Protein AF-A0A5K0VH33-F1 (afdb_monomer_lite)

Structure (mmCIF, N/CA/C/O backbone):
data_AF-A0A5K0VH33-F1
#
_entry.id   AF-A0A5K0VH33-F1
#
loop_
_atom_site.group_PDB
_atom_site.id
_atom_site.type_symbol
_atom_site.label_atom_id
_atom_site.label_alt_id
_atom_site.label_comp_id
_atom_site.label_asym_id
_atom_site.label_entity_id
_atom_site.label_seq_id
_atom_site.pdbx_PDB_ins_code
_atom_site.Cartn_x
_atom_site.Cartn_y
_atom_site.Cartn_z
_atom_site.occupancy
_atom_site.B_iso_or_equiv
_atom_site.auth_seq_id
_atom_site.auth_comp_id
_atom_site.auth_asym_id
_atom_site.auth_atom_id
_atom_site.pdbx_PDB_model_num
ATOM 1 N N . MET A 1 1 ? 41.495 -23.642 51.216 1.00 47.28 1 MET A N 1
ATOM 2 C CA . MET A 1 1 ? 41.435 -23.215 49.798 1.00 47.28 1 MET A CA 1
ATOM 3 C C . MET A 1 1 ? 40.412 -24.066 49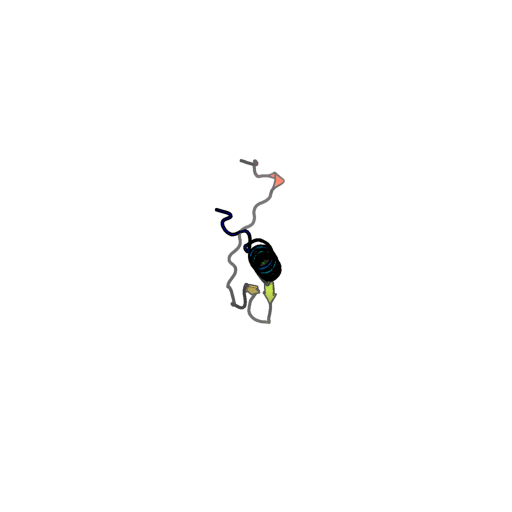.043 1.00 47.28 1 MET A C 1
ATOM 5 O O . MET A 1 1 ? 40.763 -25.156 48.626 1.00 47.28 1 MET A O 1
ATOM 9 N N . ARG A 1 2 ? 39.157 -23.621 48.890 1.00 46.94 2 ARG A N 1
ATOM 10 C CA . ARG A 1 2 ? 38.211 -24.116 47.865 1.00 46.94 2 ARG A CA 1
ATOM 11 C C . ARG A 1 2 ? 37.216 -22.994 47.588 1.00 46.94 2 ARG A C 1
ATOM 13 O O . ARG A 1 2 ? 36.332 -22.714 48.388 1.00 46.94 2 ARG A O 1
ATOM 20 N N . LYS A 1 3 ? 37.479 -22.267 46.507 1.00 52.34 3 LYS A N 1
ATOM 21 C CA . LYS A 1 3 ? 36.707 -21.117 46.048 1.00 52.34 3 LYS A CA 1
ATOM 22 C C . LYS A 1 3 ? 35.498 -21.649 45.267 1.00 52.34 3 LYS A C 1
ATOM 24 O O . LYS A 1 3 ? 35.680 -22.368 44.298 1.00 52.34 3 LYS A O 1
ATOM 29 N N . MET A 1 4 ? 34.303 -21.308 45.746 1.00 55.06 4 MET A N 1
ATOM 30 C CA . MET A 1 4 ? 33.201 -20.748 44.952 1.00 55.06 4 MET A CA 1
ATOM 31 C C . MET A 1 4 ? 32.865 -21.456 43.619 1.00 55.06 4 MET A C 1
ATOM 33 O O . MET A 1 4 ? 33.477 -21.180 42.595 1.00 55.06 4 MET A O 1
ATOM 37 N N . MET A 1 5 ? 31.806 -22.274 43.609 1.00 55.53 5 MET A N 1
ATOM 38 C CA . MET A 1 5 ? 31.071 -22.670 42.394 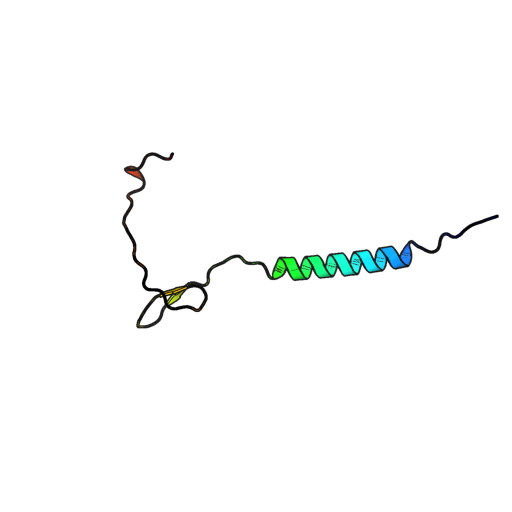1.00 55.53 5 MET A CA 1
ATOM 39 C C . MET A 1 5 ? 29.564 -22.599 42.683 1.00 55.53 5 MET A C 1
ATOM 41 O O . MET A 1 5 ? 28.890 -23.602 42.879 1.00 55.53 5 MET A O 1
ATOM 45 N N . MET A 1 6 ? 29.048 -21.373 42.758 1.00 56.50 6 MET A N 1
ATOM 46 C CA . MET A 1 6 ? 27.628 -21.055 42.957 1.00 56.50 6 MET A CA 1
ATOM 47 C C . MET A 1 6 ? 27.237 -20.012 41.898 1.00 56.50 6 MET A C 1
ATOM 49 O O . MET A 1 6 ? 27.036 -18.843 42.196 1.00 56.50 6 MET A O 1
ATOM 53 N N . GLY A 1 7 ? 27.262 -20.406 40.619 1.00 57.38 7 GLY A N 1
ATOM 54 C CA . GLY A 1 7 ? 27.011 -19.490 39.492 1.00 57.38 7 GLY A CA 1
ATOM 55 C C . GLY A 1 7 ? 26.274 -20.093 38.292 1.00 57.38 7 GLY A C 1
ATOM 56 O O . GLY A 1 7 ? 26.048 -19.392 37.315 1.00 57.38 7 GLY A O 1
ATOM 57 N N . SER A 1 8 ? 25.891 -21.374 38.336 1.00 59.50 8 SER A N 1
ATOM 58 C CA . SER A 1 8 ? 25.303 -22.074 37.178 1.00 59.50 8 SER A CA 1
ATOM 59 C C . SER A 1 8 ? 23.767 -21.987 37.124 1.00 59.50 8 SER A C 1
ATOM 61 O O . SER A 1 8 ? 23.181 -21.769 36.070 1.00 59.50 8 SER A O 1
ATOM 63 N N . ALA A 1 9 ? 23.081 -22.080 38.269 1.00 61.25 9 ALA A N 1
ATOM 64 C CA . ALA A 1 9 ? 21.614 -22.105 38.290 1.00 61.25 9 ALA A CA 1
ATOM 65 C C . ALA A 1 9 ? 20.975 -20.737 37.973 1.00 61.25 9 ALA A C 1
ATOM 67 O O . ALA A 1 9 ? 19.969 -20.665 37.269 1.00 61.25 9 ALA A O 1
ATOM 68 N N . SER A 1 10 ? 21.571 -19.641 38.457 1.00 69.62 10 SER A N 1
ATOM 69 C CA . SER A 1 10 ? 21.097 -18.280 38.177 1.00 69.62 10 SER A CA 1
ATOM 70 C C . SER A 1 10 ? 21.385 -17.853 36.740 1.00 69.62 10 SER A C 1
ATOM 72 O O . SER A 1 10 ? 20.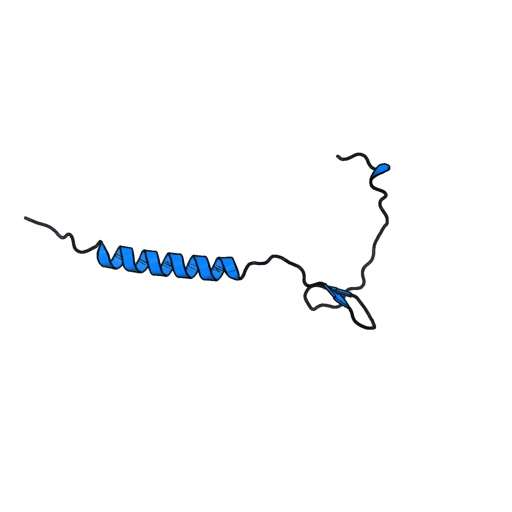557 -17.185 36.132 1.00 69.62 10 SER A O 1
ATOM 74 N N . THR A 1 11 ? 22.515 -18.277 36.168 1.00 75.12 11 THR A N 1
ATOM 75 C CA . THR A 1 11 ? 22.838 -18.012 34.760 1.00 75.12 11 THR A CA 1
ATOM 76 C C . THR A 1 11 ? 21.895 -18.769 33.829 1.00 75.12 11 THR A C 1
ATOM 78 O O . THR A 1 11 ? 21.367 -18.156 32.906 1.00 75.12 11 THR A O 1
ATOM 81 N N . LEU A 1 12 ? 21.580 -20.038 34.111 1.00 75.81 12 LEU A N 1
ATOM 82 C CA . LEU A 1 12 ? 20.619 -20.819 33.323 1.00 75.81 12 LEU A CA 1
ATOM 83 C C . LEU A 1 12 ? 19.210 -20.195 33.321 1.00 75.81 12 LEU A C 1
ATOM 85 O O . LEU A 1 12 ? 18.583 -20.094 32.269 1.00 75.81 12 LEU A O 1
ATOM 89 N N . SER A 1 13 ? 18.741 -19.721 34.480 1.00 82.31 13 SER A N 1
ATOM 90 C CA . SER A 1 13 ? 17.463 -19.005 34.601 1.00 82.31 13 SER A CA 1
ATOM 91 C C . SER A 1 13 ? 17.443 -17.725 33.755 1.00 82.31 13 SER A C 1
ATOM 93 O O . SER A 1 13 ? 16.530 -17.520 32.953 1.00 82.31 13 SER A O 1
ATOM 95 N N . SER A 1 14 ? 18.497 -16.908 33.839 1.00 83.44 14 SER A N 1
ATOM 96 C CA . SER A 1 14 ? 18.642 -15.698 33.019 1.00 83.44 14 SER A CA 1
ATOM 97 C C . SER A 1 14 ? 18.678 -15.998 31.516 1.00 83.44 14 SER A C 1
ATOM 99 O O . SER A 1 14 ? 18.103 -15.248 30.730 1.00 83.44 14 SER A O 1
ATOM 101 N N . PHE A 1 15 ? 19.308 -17.105 31.105 1.00 88.62 15 PHE A N 1
ATOM 102 C CA . PHE A 1 15 ? 19.336 -17.554 29.708 1.00 88.62 15 PHE A CA 1
ATOM 103 C C . PHE A 1 15 ? 17.944 -17.925 29.187 1.00 88.62 15 PHE A C 1
ATOM 105 O O . PHE A 1 15 ? 17.595 -17.553 28.068 1.00 88.62 15 PHE A O 1
ATOM 112 N N . ILE A 1 16 ? 17.135 -18.617 29.993 1.00 90.94 16 ILE A N 1
ATOM 113 C CA . ILE A 1 16 ? 15.758 -18.982 29.627 1.00 90.94 16 ILE A CA 1
ATOM 114 C C . ILE A 1 16 ? 14.889 -17.728 29.483 1.00 90.94 16 ILE A C 1
ATOM 116 O O . ILE A 1 16 ? 14.137 -17.611 28.517 1.00 90.94 16 ILE A O 1
ATOM 120 N N . VAL A 1 17 ? 15.026 -16.766 30.400 1.00 91.94 17 VAL A N 1
ATOM 121 C CA . VAL A 1 17 ? 14.303 -15.486 30.327 1.00 91.94 17 VAL A CA 1
ATOM 122 C C . VAL A 1 17 ? 14.703 -14.699 29.078 1.00 91.94 17 VAL A C 1
ATOM 124 O O . VAL A 1 17 ? 13.832 -14.192 28.372 1.00 91.94 17 VAL A O 1
ATOM 127 N N . LEU A 1 18 ? 15.999 -14.638 28.758 1.00 92.12 18 LEU A N 1
ATOM 128 C CA . LEU A 1 18 ? 16.485 -13.983 27.543 1.00 92.12 18 LEU A CA 1
ATOM 129 C C . LEU A 1 18 ? 15.941 -14.662 26.278 1.00 92.12 18 LEU A C 1
ATOM 131 O O . LEU A 1 18 ? 15.491 -13.978 25.360 1.00 92.12 18 LEU A O 1
ATOM 135 N N . LEU A 1 19 ? 15.940 -15.996 26.240 1.00 91.56 19 LEU A N 1
ATOM 136 C CA . LEU A 1 19 ? 15.417 -16.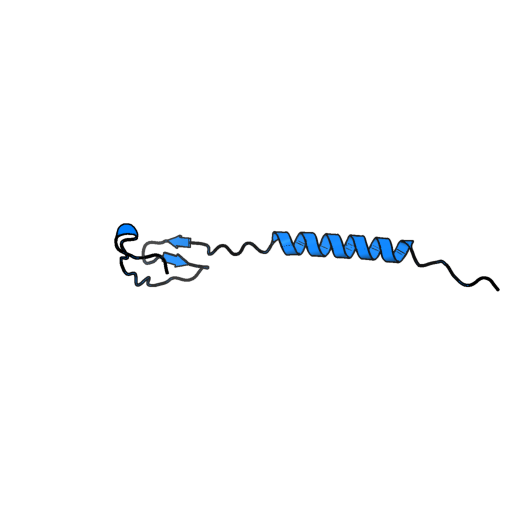767 25.112 1.00 91.56 19 LEU A CA 1
ATOM 137 C C . LEU A 1 19 ? 13.912 -16.538 24.918 1.00 91.56 19 LEU A C 1
ATOM 139 O O . LEU A 1 19 ? 13.464 -16.327 23.791 1.00 91.56 19 LEU A O 1
ATOM 143 N N . ALA A 1 20 ? 13.142 -16.514 26.008 1.00 90.88 20 ALA A N 1
ATOM 144 C CA . ALA A 1 20 ? 11.719 -16.194 25.970 1.00 90.88 20 ALA A CA 1
ATOM 145 C C . ALA A 1 20 ? 11.476 -14.772 25.435 1.00 90.88 20 ALA A C 1
ATOM 147 O O . ALA A 1 20 ? 10.612 -14.575 24.580 1.00 90.88 20 ALA A O 1
ATOM 148 N N . LEU A 1 21 ? 12.280 -13.794 25.868 1.00 89.50 21 LEU A N 1
ATOM 149 C CA . LEU A 1 21 ? 12.187 -12.411 25.395 1.00 89.50 21 LEU A CA 1
ATOM 150 C C . LEU A 1 21 ? 12.475 -12.298 23.885 1.00 89.50 21 LEU A C 1
ATOM 152 O O . LEU A 1 21 ? 11.757 -11.606 23.164 1.00 89.50 21 LEU A O 1
ATOM 156 N N . MET A 1 22 ? 13.491 -13.015 23.396 1.00 87.69 22 MET A N 1
ATOM 157 C CA . MET A 1 22 ? 13.842 -13.068 21.970 1.00 87.69 22 MET A CA 1
ATOM 158 C C . MET A 1 22 ? 12.742 -13.716 21.122 1.00 87.69 22 MET A C 1
ATOM 160 O O . MET A 1 22 ? 12.433 -13.226 20.034 1.00 87.69 22 MET A O 1
ATOM 164 N N . MET A 1 23 ? 12.114 -14.780 21.627 1.00 86.69 23 MET A N 1
ATOM 165 C CA . MET A 1 23 ? 11.021 -15.464 20.933 1.00 86.69 23 MET A CA 1
ATOM 166 C C . MET A 1 23 ? 9.782 -14.568 20.795 1.00 86.69 23 MET A C 1
ATOM 168 O O . MET A 1 23 ? 9.185 -14.506 19.721 1.00 86.69 23 MET A O 1
ATOM 172 N N . VAL A 1 24 ? 9.435 -13.822 21.850 1.00 85.69 24 VAL A N 1
ATOM 173 C CA . VAL A 1 24 ? 8.331 -12.847 21.821 1.00 85.69 24 VAL A CA 1
ATOM 174 C C . VAL A 1 24 ? 8.616 -11.724 20.823 1.00 85.69 24 VAL A C 1
ATOM 176 O O . VAL A 1 24 ? 7.737 -11.362 20.044 1.00 85.69 24 VAL A O 1
ATOM 179 N N . PHE A 1 25 ? 9.845 -11.202 20.789 1.00 80.81 25 PHE A N 1
ATOM 180 C CA . PHE A 1 25 ? 10.214 -10.125 19.869 1.00 80.81 25 PHE A CA 1
ATOM 181 C C . PHE A 1 25 ? 10.115 -10.560 18.397 1.00 80.81 25 PHE A C 1
ATOM 183 O O . PHE A 1 25 ? 9.492 -9.867 17.590 1.00 80.81 25 PHE A O 1
ATOM 190 N N . SER A 1 26 ? 10.632 -11.747 18.058 1.00 79.44 26 SER A N 1
ATOM 191 C CA . SER A 1 26 ? 10.596 -12.278 16.687 1.00 79.44 26 SER A CA 1
ATOM 192 C C . SER A 1 26 ? 9.179 -12.532 16.158 1.00 79.44 26 SER A C 1
ATOM 194 O O . SER A 1 26 ? 8.975 -12.507 14.947 1.00 79.44 26 SER A O 1
ATOM 196 N N . ALA A 1 27 ? 8.199 -12.779 17.032 1.00 72.31 27 ALA A N 1
ATOM 197 C CA . ALA A 1 27 ? 6.812 -13.005 16.623 1.00 72.31 27 ALA A CA 1
ATOM 198 C C . ALA A 1 27 ? 6.098 -11.713 16.174 1.00 72.31 27 ALA A C 1
ATOM 200 O O . ALA A 1 27 ? 5.100 -11.773 15.461 1.00 72.31 27 ALA A O 1
ATOM 201 N N . THR A 1 28 ? 6.607 -10.542 16.570 1.00 67.56 28 THR A N 1
ATOM 202 C CA . THR A 1 28 ? 5.982 -9.238 16.278 1.00 67.56 28 THR A CA 1
ATOM 203 C C . THR A 1 28 ? 6.482 -8.591 14.984 1.00 67.56 28 THR A C 1
ATOM 205 O O . THR A 1 28 ? 5.841 -7.683 14.457 1.00 67.56 28 THR A O 1
ATOM 208 N N . THR A 1 29 ? 7.594 -9.072 14.425 1.00 64.69 29 THR A N 1
ATOM 209 C CA . THR A 1 29 ? 8.230 -8.489 13.238 1.00 64.69 29 THR A CA 1
ATOM 210 C C . THR A 1 29 ? 7.707 -9.130 11.954 1.00 64.69 29 THR A C 1
ATOM 212 O O . THR A 1 29 ? 8.413 -9.885 11.288 1.00 64.69 29 THR A O 1
ATOM 215 N N . THR A 1 30 ? 6.462 -8.837 11.583 1.00 67.50 30 THR A N 1
ATOM 216 C CA . THR A 1 30 ? 6.000 -9.087 10.210 1.00 67.50 30 THR A CA 1
ATOM 217 C C . THR A 1 30 ? 6.156 -7.797 9.408 1.00 67.50 30 THR A C 1
ATOM 219 O O . THR A 1 30 ? 5.473 -6.808 9.649 1.00 67.50 30 THR A O 1
ATOM 222 N N . LEU A 1 31 ? 7.108 -7.779 8.470 1.00 70.06 31 LEU A N 1
ATOM 223 C CA . LEU A 1 31 ? 7.319 -6.662 7.540 1.00 70.06 31 LEU A CA 1
ATOM 224 C C . LEU A 1 31 ? 6.338 -6.789 6.367 1.00 70.06 31 LEU A C 1
ATOM 226 O O . LEU A 1 31 ? 6.730 -7.038 5.231 1.00 70.06 31 LEU A O 1
ATOM 230 N N . GLY A 1 32 ? 5.044 -6.714 6.663 1.00 73.56 32 GLY A N 1
ATOM 231 C CA . GLY A 1 32 ? 3.988 -6.711 5.660 1.00 73.56 32 GLY A CA 1
ATOM 232 C C . GLY A 1 32 ? 3.284 -5.369 5.683 1.00 73.56 32 GLY A C 1
ATOM 233 O O . GLY A 1 32 ? 2.723 -4.994 6.710 1.00 73.56 32 GLY A O 1
ATOM 234 N N . TRP A 1 33 ? 3.295 -4.653 4.561 1.00 80.50 33 TRP A N 1
ATOM 235 C CA . TRP A 1 33 ? 2.453 -3.471 4.442 1.00 80.50 33 TRP A CA 1
ATOM 236 C C . TRP A 1 33 ? 0.997 -3.903 4.355 1.00 80.50 33 TRP A C 1
ATOM 238 O O . TRP A 1 33 ? 0.618 -4.661 3.459 1.00 80.50 33 TRP A O 1
ATOM 248 N N . ASN A 1 34 ? 0.177 -3.443 5.299 1.00 90.31 34 ASN A N 1
ATOM 249 C CA . ASN A 1 34 ? -1.255 -3.707 5.249 1.00 90.31 34 ASN A CA 1
ATOM 250 C C . ASN A 1 34 ? -1.861 -2.848 4.137 1.00 90.31 34 ASN A C 1
ATOM 252 O O . ASN A 1 34 ? -1.763 -1.619 4.187 1.00 90.31 34 ASN A O 1
ATOM 256 N N . VAL A 1 35 ? -2.476 -3.496 3.149 1.00 93.88 35 VAL A N 1
ATOM 257 C CA . VAL A 1 35 ? -3.100 -2.830 2.005 1.00 93.88 35 VAL A CA 1
ATOM 258 C C . VAL A 1 35 ? -4.600 -3.066 2.051 1.00 93.88 35 VAL A C 1
ATOM 260 O O . VAL A 1 35 ? -5.076 -4.188 1.896 1.00 93.88 35 VAL A O 1
ATOM 263 N N . THR A 1 36 ? -5.350 -1.989 2.237 1.00 96.38 36 THR A N 1
ATOM 264 C CA . THR A 1 36 ? -6.813 -1.977 2.153 1.00 96.38 36 THR A CA 1
ATOM 265 C C . THR A 1 36 ? -7.268 -0.816 1.273 1.00 96.38 36 THR A C 1
ATOM 267 O O . THR A 1 36 ? -6.455 -0.104 0.677 1.00 96.38 36 THR A O 1
ATOM 270 N N . TYR A 1 37 ? -8.574 -0.634 1.128 1.00 97.00 37 TYR A N 1
ATOM 271 C CA . TYR A 1 37 ? -9.135 0.436 0.316 1.00 97.00 37 TYR A CA 1
ATOM 272 C C . TYR A 1 37 ? -10.454 0.916 0.901 1.00 97.00 37 TYR A C 1
ATOM 274 O O . TYR A 1 37 ? -11.120 0.212 1.661 1.00 97.00 37 TYR A O 1
ATOM 282 N N . ASP A 1 38 ? -10.843 2.119 0.511 1.00 96.50 38 ASP A N 1
ATOM 283 C CA . ASP A 1 38 ? -12.182 2.633 0.735 1.00 96.50 38 ASP A CA 1
ATOM 284 C C . ASP A 1 38 ? -12.694 3.334 -0.539 1.00 96.50 38 ASP A C 1
ATOM 286 O O . ASP A 1 38 ? -12.108 3.196 -1.611 1.00 96.50 38 ASP A O 1
ATOM 290 N N . HIS A 1 39 ? -13.775 4.111 -0.437 1.00 97.44 39 HIS A N 1
ATOM 291 C CA . HIS A 1 39 ? -14.360 4.824 -1.578 1.00 97.44 39 HIS A CA 1
ATOM 292 C C . HIS A 1 39 ? -13.442 5.869 -2.246 1.00 97.44 39 HIS A C 1
ATOM 294 O O . HIS A 1 39 ? -13.760 6.322 -3.344 1.00 97.44 39 HIS A O 1
ATOM 300 N N . ARG A 1 40 ? -12.346 6.298 -1.602 1.00 96.38 40 ARG A N 1
ATOM 301 C CA . ARG A 1 40 ? -11.515 7.418 -2.071 1.00 96.38 40 ARG A CA 1
ATOM 302 C C . ARG A 1 40 ? -10.111 6.996 -2.494 1.00 96.38 40 ARG A C 1
ATOM 304 O O . ARG A 1 40 ? -9.589 7.588 -3.437 1.00 96.38 40 ARG A O 1
ATOM 311 N N . SER A 1 41 ? -9.461 6.053 -1.808 1.00 97.06 41 SER A N 1
ATOM 312 C CA . SER A 1 41 ? -8.087 5.658 -2.158 1.00 97.06 41 SER A CA 1
ATOM 313 C C . SER A 1 41 ? -7.669 4.300 -1.593 1.00 97.06 41 SER A C 1
ATOM 315 O O . SER A 1 41 ? -8.306 3.751 -0.695 1.00 97.06 41 SER A O 1
ATOM 317 N N . LEU A 1 42 ? -6.509 3.819 -2.048 1.00 96.88 42 LEU A N 1
ATOM 318 C CA . LEU A 1 42 ? -5.766 2.778 -1.342 1.00 96.88 42 LEU A CA 1
ATOM 319 C C . LEU A 1 42 ? -5.266 3.309 0.006 1.00 96.88 42 LEU A C 1
ATOM 321 O O . LEU A 1 42 ? -4.884 4.481 0.133 1.00 96.88 42 LEU A O 1
ATOM 325 N N . ILE A 1 43 ? -5.277 2.433 1.002 1.00 96.88 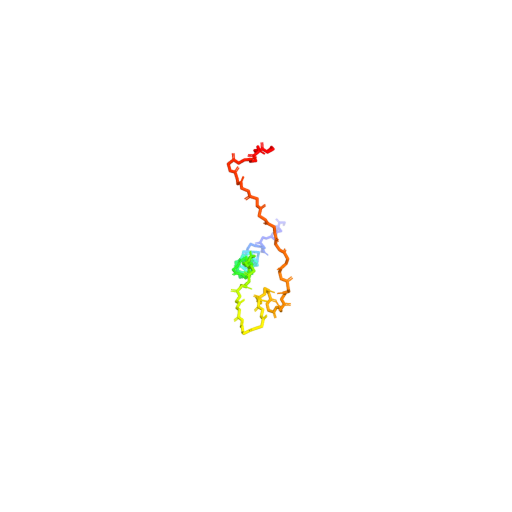43 ILE A N 1
ATOM 326 C CA . ILE A 1 43 ? -4.748 2.651 2.343 1.00 96.88 43 ILE A CA 1
ATOM 327 C C . ILE A 1 43 ? -3.577 1.684 2.498 1.00 96.88 43 ILE A C 1
ATOM 329 O O . ILE A 1 43 ? -3.773 0.472 2.502 1.00 96.88 43 ILE A O 1
ATOM 333 N N . ILE A 1 44 ? -2.366 2.226 2.583 1.00 95.56 44 ILE A N 1
ATOM 334 C CA . ILE A 1 44 ? -1.122 1.467 2.743 1.00 95.56 44 ILE A CA 1
ATOM 335 C C . ILE A 1 44 ? -0.518 1.903 4.074 1.00 95.56 44 ILE A C 1
ATOM 337 O O . ILE A 1 44 ? -0.307 3.102 4.282 1.00 95.56 44 ILE A O 1
ATOM 341 N N . ASP A 1 45 ? -0.300 0.952 4.980 1.00 92.81 45 ASP A N 1
ATOM 342 C CA . ASP A 1 45 ? 0.161 1.193 6.359 1.00 92.81 45 ASP A CA 1
ATOM 343 C C . ASP A 1 45 ? -0.718 2.179 7.137 1.00 92.81 45 ASP A C 1
ATOM 345 O O . ASP A 1 45 ? -0.250 3.097 7.809 1.00 92.81 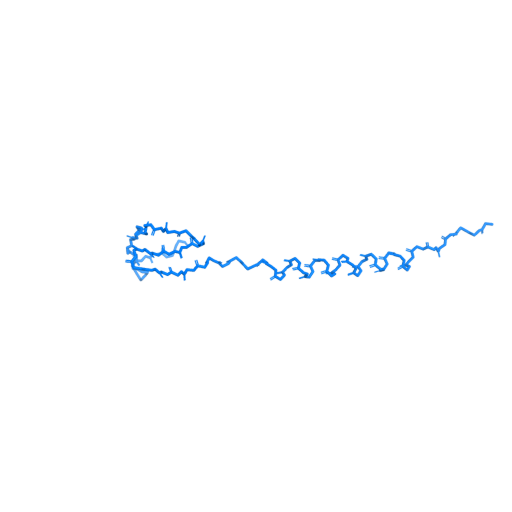45 ASP A O 1
ATOM 349 N N . GLY A 1 46 ? -2.037 2.027 7.004 1.00 93.00 46 GLY A N 1
ATOM 350 C CA . GLY A 1 46 ? -3.010 2.883 7.689 1.00 93.00 46 GLY A CA 1
ATOM 351 C C . GLY A 1 46 ? -3.116 4.303 7.120 1.00 93.00 46 GLY A C 1
ATOM 352 O O . GLY A 1 46 ? -3.923 5.092 7.610 1.00 93.00 46 GLY A O 1
ATOM 353 N N . GLN A 1 47 ? -2.364 4.635 6.066 1.00 95.06 47 GLN A N 1
ATOM 354 C CA . GLN A 1 47 ? -2.414 5.945 5.424 1.00 95.06 47 GLN A CA 1
ATOM 355 C C . GLN A 1 47 ? -2.981 5.884 4.011 1.00 95.06 47 GLN A C 1
ATOM 357 O O . GLN A 1 47 ? -2.611 5.038 3.199 1.00 95.06 47 GLN A O 1
ATOM 362 N N . ARG A 1 48 ? -3.850 6.847 3.689 1.00 96.81 48 ARG A N 1
ATOM 363 C CA . ARG A 1 48 ? -4.364 7.050 2.331 1.00 96.81 48 ARG A CA 1
ATOM 364 C C . ARG A 1 48 ? -3.248 7.525 1.417 1.00 96.81 48 ARG A C 1
ATOM 366 O O . ARG A 1 48 ? -2.605 8.532 1.711 1.00 96.81 48 ARG A O 1
ATOM 373 N N . LYS A 1 49 ? -3.057 6.843 0.292 1.00 96.19 49 LYS A N 1
ATOM 374 C CA . LYS A 1 49 ? -2.052 7.219 -0.705 1.00 96.19 49 LYS A CA 1
ATOM 375 C C . LYS A 1 49 ? -2.690 7.401 -2.077 1.00 96.19 49 LYS A C 1
ATOM 377 O O . LYS A 1 49 ? -3.518 6.598 -2.503 1.00 96.19 49 LYS A O 1
ATOM 382 N N . LEU A 1 50 ? -2.266 8.453 -2.777 1.00 95.38 50 LEU A N 1
ATOM 383 C CA . LEU A 1 50 ? -2.477 8.589 -4.215 1.00 95.38 50 LEU A CA 1
ATOM 384 C C . LEU A 1 50 ? -1.374 7.794 -4.917 1.00 95.38 50 LEU A C 1
ATOM 386 O O . LEU A 1 50 ? -0.209 8.186 -4.882 1.00 95.38 50 LEU A O 1
ATOM 390 N N . LEU A 1 51 ? -1.733 6.655 -5.504 1.00 94.62 51 LEU A N 1
ATOM 391 C CA . LEU A 1 51 ? -0.775 5.779 -6.167 1.00 94.62 51 LEU A CA 1
ATOM 392 C C . LEU A 1 51 ? -0.581 6.219 -7.624 1.00 94.62 51 LEU A C 1
ATOM 394 O O . LEU A 1 51 ? -1.486 6.081 -8.442 1.00 94.62 51 LEU A O 1
ATOM 398 N N . ILE A 1 52 ? 0.608 6.726 -7.948 1.00 96.56 52 ILE A N 1
ATOM 399 C CA . ILE A 1 52 ? 1.028 6.989 -9.328 1.00 96.56 52 ILE A CA 1
ATOM 400 C C . ILE A 1 52 ? 1.798 5.759 -9.801 1.00 96.56 52 ILE A C 1
ATOM 402 O O . ILE A 1 52 ? 2.794 5.380 -9.188 1.00 96.56 52 ILE A O 1
ATOM 406 N N . SER A 1 53 ? 1.319 5.113 -10.861 1.00 95.38 53 SER A N 1
ATOM 407 C CA . SER A 1 53 ? 1.906 3.877 -11.386 1.00 95.38 53 SER A CA 1
ATOM 408 C C . SER A 1 53 ? 2.256 4.006 -12.864 1.00 95.38 53 SER A C 1
ATOM 410 O O . SER A 1 53 ? 1.716 4.851 -13.577 1.00 95.38 53 SER A O 1
ATOM 412 N N . ALA A 1 54 ? 3.177 3.158 -13.314 1.00 95.94 54 ALA A N 1
ATOM 413 C CA . ALA A 1 54 ? 3.559 3.010 -14.710 1.00 95.94 54 ALA A CA 1
ATOM 414 C C . ALA A 1 54 ? 3.504 1.529 -15.095 1.00 95.94 54 ALA A C 1
ATOM 416 O O . ALA A 1 54 ? 3.626 0.649 -14.242 1.00 95.94 54 ALA A O 1
ATOM 417 N N . SER A 1 55 ? 3.331 1.253 -16.386 1.00 94.94 55 SER A N 1
ATOM 418 C CA . SER A 1 55 ? 3.332 -0.117 -16.897 1.00 94.94 55 SER A CA 1
ATOM 419 C C . SER A 1 55 ? 4.723 -0.506 -17.393 1.00 94.94 55 SER A C 1
ATOM 421 O O . SER A 1 55 ? 5.349 0.225 -18.158 1.00 94.94 55 SER A O 1
ATOM 423 N N . ILE A 1 56 ? 5.199 -1.676 -16.967 1.00 94.06 56 ILE A N 1
ATOM 424 C CA . ILE A 1 56 ? 6.412 -2.311 -17.488 1.00 94.06 56 ILE A CA 1
ATOM 425 C C . ILE A 1 56 ? 6.022 -3.718 -17.925 1.00 94.06 56 ILE A C 1
ATOM 427 O O . ILE A 1 56 ? 5.464 -4.492 -17.150 1.00 94.06 56 ILE A O 1
ATOM 431 N N . HIS A 1 57 ? 6.288 -4.047 -19.187 1.00 94.69 57 HIS A N 1
ATOM 432 C CA . HIS A 1 57 ? 5.974 -5.360 -19.733 1.00 94.69 57 HIS A CA 1
ATOM 433 C C . HIS A 1 57 ? 7.203 -6.264 -19.627 1.00 94.69 57 HIS A C 1
ATOM 435 O O . HIS A 1 57 ? 8.118 -6.149 -20.439 1.00 94.69 57 HIS A O 1
ATOM 441 N N . TYR A 1 58 ? 7.198 -7.156 -18.635 1.00 94.00 58 TYR A N 1
ATOM 442 C CA . TYR A 1 58 ? 8.343 -7.988 -18.251 1.00 94.00 58 TYR A CA 1
ATOM 443 C C . TYR A 1 58 ? 9.007 -8.766 -19.413 1.00 94.00 58 TYR A C 1
ATOM 445 O O . TYR A 1 58 ? 10.229 -8.740 -19.493 1.00 94.00 58 TYR A O 1
ATOM 453 N N . PRO A 1 59 ? 8.278 -9.343 -20.394 1.00 94.38 59 PRO A N 1
ATOM 454 C CA . PRO A 1 59 ? 8.902 -9.993 -21.557 1.00 94.38 59 PRO A CA 1
ATOM 455 C C . PRO A 1 59 ? 9.697 -9.070 -22.494 1.00 94.38 59 PRO A C 1
ATOM 457 O O . PRO A 1 59 ? 10.495 -9.548 -23.294 1.00 94.38 59 PRO A O 1
ATOM 460 N N . ARG A 1 60 ? 9.448 -7.754 -22.452 1.00 93.62 60 ARG A N 1
ATOM 461 C CA . ARG A 1 60 ? 10.142 -6.746 -23.276 1.00 93.62 60 ARG A CA 1
ATOM 462 C C . ARG A 1 60 ? 11.283 -6.055 -22.526 1.00 93.62 60 ARG A C 1
ATOM 464 O O . ARG A 1 60 ? 11.895 -5.141 -23.072 1.00 93.62 60 ARG A O 1
ATOM 471 N N . SER A 1 61 ? 11.560 -6.468 -21.294 1.00 94.19 61 SER A N 1
ATOM 472 C CA . SER A 1 61 ? 12.649 -5.943 -20.479 1.00 94.19 61 SER A CA 1
ATOM 473 C C . SER A 1 61 ? 13.710 -7.019 -20.302 1.00 94.19 61 SER A C 1
ATOM 475 O O . SER A 1 61 ? 13.398 -8.184 -20.080 1.00 94.19 61 SER A O 1
ATOM 477 N N . VAL A 1 62 ? 14.974 -6.626 -20.405 1.00 92.38 62 VAL A N 1
ATOM 478 C CA . VAL A 1 62 ? 16.097 -7.520 -20.122 1.00 92.38 62 VAL A CA 1
ATOM 479 C C . VAL A 1 62 ? 16.320 -7.510 -18.605 1.00 92.38 62 VAL A C 1
ATOM 481 O O . VAL A 1 62 ? 16.427 -6.414 -18.046 1.00 92.38 62 VAL A O 1
ATOM 484 N N . PRO A 1 63 ? 16.357 -8.670 -17.920 1.00 91.31 63 PRO A N 1
ATOM 485 C CA . PRO A 1 63 ? 16.833 -8.730 -16.543 1.00 91.31 63 PRO A CA 1
ATOM 486 C C . PRO A 1 63 ? 18.266 -8.194 -16.504 1.00 91.31 63 PRO A C 1
ATOM 488 O O . PRO A 1 63 ? 19.115 -8.684 -17.248 1.00 91.31 63 PRO A O 1
ATOM 491 N N . ALA A 1 64 ? 18.497 -7.152 -15.706 1.00 76.25 64 ALA A N 1
ATOM 492 C CA . ALA A 1 64 ? 19.839 -6.640 -15.448 1.00 76.25 64 ALA A CA 1
ATOM 493 C C . ALA A 1 64 ? 20.646 -7.619 -14.587 1.00 76.25 64 ALA A C 1
ATOM 495 O O . ALA A 1 64 ? 20.018 -8.313 -13.750 1.00 76.25 64 ALA A O 1
#

Organism: NCBI:txid210225

pLDDT: mean 83.69, std 14.7, range [46.94, 97.44]

Radius of gyration: 26.16 Å; chains: 1; bounding box: 56×33×73 Å

Secondary structure (DSSP, 8-state):
-------HHHHHHHHHHHHHHHHHHHHH------EEE-SS-EEETTEEE--------GGGS---

Sequence (64 aa):
MRKMMMGSASTLSSFIVLLALMMVFSATTTLGWNVTYDHRSLIIDGQRKLLISASIHYPRSVPA

Foldseek 3Di:
DDDDDPPPPVVVVVVVVVVVVVVVVVVPDDPDFDWDDDPPAIQTNNRGDDDDDDDDDVVVDDDD